Protein AF-A0A355B9W8-F1 (afdb_monomer_lite)

Radius of gyration: 14.46 Å; chains: 1; bounding box: 37×31×43 Å

pLDDT: mean 91.9, std 8.28, range [44.69, 97.69]

Sequence (142 aa):
MRQPIHEHPGFFHVGRLLSGGSPLPPAAELLASLGISDMERTARSLQSLALHPSFPREDSNFLSQFLESLGETFEPERALANLERILESRENPDALLSALHRSANRRSIVLTLAGGSQFLADTVHRHPAYLDWLLRPATLRD

Foldseek 3Di:
DPPQLLPQPLLVVLLVLLVPDQRDPSVVVSCVLLVDDPRNLVSVLSVVLSVPPLQPSVPSVLVSLLSVLLSPAPASSQLSVLLSLLLVLDPCSSVLNVLLSVDSVLSNVSSNQRRPDPVSSVVCSVPVVVSVVCSDCVNDPD

Structure (mmCIF, N/CA/C/O backbone):
data_AF-A0A355B9W8-F1
#
_entry.id   AF-A0A355B9W8-F1
#
loop_
_atom_site.group_PDB
_atom_site.id
_atom_site.type_symbol
_atom_site.label_atom_id
_atom_site.label_alt_id
_atom_site.label_comp_id
_atom_site.label_asym_id
_atom_site.label_entity_id
_atom_site.label_seq_id
_atom_site.pdbx_PDB_ins_code
_atom_site.Cartn_x
_atom_site.Cartn_y
_atom_site.Cartn_z
_atom_site.occupancy
_atom_site.B_iso_or_equiv
_atom_site.auth_seq_id
_atom_site.auth_comp_id
_atom_site.auth_asym_id
_atom_site.auth_atom_id
_atom_site.pdbx_PDB_model_num
ATOM 1 N N . MET A 1 1 ? -22.392 6.919 0.050 1.00 44.69 1 MET A N 1
ATOM 2 C CA . MET A 1 1 ? -21.005 7.350 -0.221 1.00 44.69 1 MET A CA 1
ATOM 3 C C . MET A 1 1 ? -20.196 7.075 1.034 1.00 44.69 1 MET A C 1
ATOM 5 O O . MET A 1 1 ? -20.622 7.529 2.087 1.00 44.69 1 MET A O 1
ATOM 9 N N . ARG A 1 2 ? -19.116 6.284 0.959 1.00 60.84 2 ARG A N 1
ATOM 10 C CA . ARG A 1 2 ? -18.120 6.249 2.046 1.00 60.84 2 ARG A CA 1
ATOM 11 C C . ARG A 1 2 ? -17.475 7.638 2.113 1.00 60.84 2 ARG A C 1
ATOM 13 O O . ARG A 1 2 ? -17.251 8.232 1.059 1.00 60.84 2 ARG A O 1
ATOM 20 N N . GLN A 1 3 ? -17.249 8.166 3.313 1.00 67.12 3 GLN A N 1
ATOM 21 C CA . GLN A 1 3 ? -16.437 9.375 3.462 1.00 67.12 3 GLN A CA 1
ATOM 22 C C . GLN A 1 3 ? -15.016 9.104 2.936 1.00 67.12 3 GLN A C 1
ATOM 24 O O . GLN A 1 3 ? -14.537 7.977 3.096 1.00 67.12 3 GLN A O 1
ATOM 29 N N . PRO A 1 4 ? -14.355 10.094 2.312 1.00 79.81 4 PRO A N 1
ATOM 30 C CA . PRO A 1 4 ? -12.946 9.989 1.938 1.00 79.81 4 PRO A CA 1
ATOM 31 C C . PRO A 1 4 ? -12.079 9.661 3.160 1.00 79.81 4 PRO A C 1
ATOM 33 O O . PRO A 1 4 ? -12.327 10.193 4.244 1.00 79.81 4 PRO A O 1
ATOM 36 N N . ILE A 1 5 ? -11.034 8.837 3.010 1.00 85.50 5 ILE A N 1
ATOM 37 C CA . ILE A 1 5 ? -10.206 8.429 4.163 1.00 85.50 5 ILE A CA 1
ATOM 38 C C . ILE A 1 5 ? -9.535 9.630 4.830 1.00 85.50 5 ILE A C 1
ATOM 40 O O . ILE A 1 5 ? -9.434 9.662 6.054 1.00 85.50 5 ILE A O 1
ATOM 44 N N . HIS A 1 6 ? -9.115 10.635 4.061 1.00 83.19 6 HIS A N 1
ATOM 45 C CA . HIS A 1 6 ? -8.474 11.832 4.608 1.00 83.19 6 HIS A CA 1
ATOM 46 C C . HIS A 1 6 ? -9.382 12.671 5.525 1.00 83.19 6 HIS A C 1
ATOM 48 O O . HIS A 1 6 ? -8.870 13.481 6.294 1.00 83.19 6 HIS A O 1
ATOM 54 N N . GLU A 1 7 ? -10.705 12.479 5.475 1.00 85.81 7 GLU A N 1
ATOM 55 C CA . GLU A 1 7 ? -11.658 13.111 6.397 1.00 85.81 7 GLU A CA 1
ATOM 56 C C . GLU A 1 7 ? -11.869 12.289 7.682 1.00 85.81 7 GLU A C 1
ATOM 58 O O . GLU A 1 7 ? -12.413 12.797 8.664 1.00 85.81 7 GLU A O 1
ATOM 63 N N . HIS A 1 8 ? -11.434 11.024 7.707 1.00 90.31 8 HIS A N 1
ATOM 64 C CA . HIS A 1 8 ? -11.568 10.157 8.872 1.00 90.31 8 HIS A CA 1
ATOM 65 C C . HIS A 1 8 ? -10.610 10.613 9.993 1.00 90.31 8 HIS A C 1
ATOM 67 O O . HIS A 1 8 ? -9.405 10.719 9.750 1.00 90.31 8 HIS A O 1
ATOM 73 N N . PRO A 1 9 ? -11.065 10.791 11.252 1.00 89.56 9 PRO A N 1
ATOM 74 C CA . PRO A 1 9 ? -10.209 11.247 12.359 1.00 89.56 9 PRO A CA 1
ATOM 75 C C . PRO A 1 9 ? -8.954 10.386 12.569 1.00 89.56 9 PRO A C 1
ATOM 77 O O . PRO A 1 9 ? -7.879 10.879 12.903 1.00 89.56 9 PRO A O 1
ATOM 80 N N . GLY A 1 10 ? -9.075 9.082 12.314 1.00 90.69 10 GLY A N 1
ATOM 81 C CA . GLY A 1 10 ? -7.961 8.134 12.322 1.00 90.69 10 GLY A CA 1
ATOM 82 C C . GLY A 1 10 ? -6.819 8.435 11.358 1.00 90.69 10 GLY A C 1
ATOM 83 O O . GLY A 1 10 ? -5.684 8.053 11.642 1.00 90.69 10 GLY A O 1
ATOM 84 N N . PHE A 1 11 ? -7.081 9.136 10.254 1.00 92.94 11 PHE A N 1
ATOM 85 C CA . PHE A 1 11 ? -6.067 9.414 9.242 1.00 92.94 11 PHE A CA 1
ATOM 86 C C . PHE A 1 11 ? -4.947 10.310 9.783 1.00 92.94 11 PHE A C 1
ATOM 88 O O . PHE A 1 11 ? -3.771 10.052 9.530 1.00 92.94 11 PHE A O 1
ATOM 95 N N . PHE A 1 12 ? -5.278 11.272 10.652 1.00 91.00 12 PHE A N 1
ATOM 96 C CA . PHE A 1 12 ? -4.295 12.129 11.331 1.00 91.00 12 PHE A CA 1
ATOM 97 C C . PHE A 1 12 ? -3.315 11.354 12.224 1.00 91.00 12 PHE A C 1
ATOM 99 O O . PHE A 1 12 ? -2.251 11.861 12.576 1.00 91.00 12 PHE A O 1
ATOM 106 N N . HIS A 1 13 ? -3.647 10.112 12.580 1.00 91.81 13 HIS A N 1
ATOM 107 C CA . HIS A 1 13 ? -2.813 9.245 13.405 1.00 91.81 13 HIS A CA 1
ATOM 108 C C . HIS A 1 13 ? -2.011 8.217 12.592 1.00 91.81 13 HIS A C 1
ATOM 110 O O . HIS A 1 13 ? -1.177 7.518 13.171 1.00 91.81 13 HIS A O 1
ATOM 116 N N . VAL A 1 14 ? -2.192 8.143 11.267 1.00 90.69 14 VAL A N 1
ATOM 117 C CA . VAL A 1 14 ? -1.479 7.187 10.399 1.00 90.69 14 VAL A CA 1
ATOM 118 C C . VAL A 1 14 ? 0.032 7.401 10.450 1.00 90.69 14 VAL A C 1
ATOM 120 O O . VAL A 1 14 ? 0.768 6.422 10.522 1.00 90.69 14 VAL A O 1
ATOM 123 N N . GLY A 1 15 ? 0.512 8.647 10.527 1.00 90.31 15 GLY A N 1
ATOM 124 C CA . GLY A 1 15 ? 1.951 8.936 10.629 1.00 90.31 15 GLY A CA 1
ATOM 125 C C . GLY A 1 15 ? 2.642 8.237 11.811 1.00 90.31 15 GLY A C 1
ATOM 126 O O . GLY A 1 15 ? 3.809 7.853 11.719 1.00 90.31 15 GLY A O 1
ATOM 127 N N . ARG A 1 16 ? 1.908 7.970 12.901 1.00 90.75 16 ARG A N 1
ATOM 128 C CA . ARG A 1 16 ? 2.417 7.189 14.037 1.00 90.75 16 ARG A CA 1
ATOM 129 C C . ARG A 1 16 ? 2.632 5.720 13.671 1.00 90.75 16 ARG A C 1
ATOM 131 O O . ARG A 1 16 ? 3.631 5.153 14.103 1.00 90.75 16 ARG A O 1
ATOM 138 N N . LEU A 1 17 ? 1.736 5.130 12.877 1.00 92.81 17 LEU A N 1
ATOM 139 C CA . LEU A 1 17 ? 1.880 3.757 12.374 1.00 92.81 17 LEU A CA 1
ATOM 140 C C . LEU A 1 17 ? 3.130 3.648 11.502 1.00 92.81 17 LEU A C 1
ATOM 142 O O . LEU A 1 17 ? 3.959 2.773 11.720 1.00 92.81 17 LEU A O 1
ATOM 146 N N . LEU A 1 18 ? 3.313 4.610 10.591 1.00 93.12 18 LEU A N 1
ATOM 147 C CA . LEU A 1 18 ? 4.485 4.683 9.708 1.00 93.12 18 LEU A CA 1
ATOM 148 C C . LEU A 1 18 ? 5.802 4.829 10.490 1.00 93.12 18 LEU A C 1
ATOM 150 O O . LEU A 1 18 ? 6.854 4.416 10.015 1.00 93.12 18 LEU A O 1
ATOM 154 N N . SER A 1 19 ? 5.735 5.376 11.706 1.00 91.38 19 SER A N 1
ATOM 155 C CA . SER A 1 19 ? 6.879 5.556 12.609 1.00 91.38 19 SER A CA 1
ATOM 156 C C . SER A 1 19 ? 7.055 4.410 13.623 1.00 91.38 19 SER A C 1
ATOM 158 O O . SER A 1 19 ? 7.922 4.499 14.490 1.00 91.38 19 SER A O 1
ATOM 160 N N . GLY A 1 20 ? 6.244 3.346 13.549 1.00 87.19 20 GLY A N 1
ATOM 161 C CA . GLY A 1 20 ? 6.351 2.159 14.409 1.00 87.19 20 GLY A CA 1
ATOM 162 C C . GLY A 1 20 ? 5.565 2.176 15.712 1.00 87.19 20 GLY A C 1
ATOM 163 O O . GLY A 1 20 ? 5.807 1.345 16.585 1.00 87.19 20 GLY A O 1
ATOM 164 N N . GLY A 1 21 ? 4.638 3.114 15.884 1.00 88.19 21 GLY A N 1
ATOM 165 C CA . GLY A 1 21 ? 3.738 3.101 17.031 1.00 88.19 21 GLY A CA 1
ATOM 166 C C . GLY A 1 21 ? 2.540 2.173 16.824 1.00 88.19 21 GLY A C 1
ATOM 167 O O . GLY A 1 21 ? 2.051 2.010 15.708 1.00 88.19 21 GLY A O 1
ATOM 168 N N . SER A 1 22 ? 2.007 1.626 17.919 1.00 89.25 22 SER A N 1
ATOM 169 C CA . SER A 1 22 ? 0.710 0.938 17.906 1.00 89.25 22 SER A CA 1
ATOM 170 C C . SER A 1 22 ? -0.429 1.890 17.504 1.00 89.25 22 SER A C 1
ATOM 172 O O . SER A 1 22 ? -0.363 3.088 17.831 1.00 89.25 22 SER A O 1
ATOM 174 N N . PRO A 1 23 ? -1.481 1.376 16.839 1.00 89.88 23 PRO A N 1
ATOM 175 C CA . PRO A 1 23 ? -2.645 2.169 16.468 1.00 89.88 23 PRO A CA 1
ATOM 176 C C . PRO A 1 23 ? -3.360 2.721 17.700 1.00 89.88 23 PRO A C 1
ATOM 178 O O . PRO A 1 23 ? -3.703 1.999 18.631 1.00 89.88 23 PRO A O 1
ATOM 181 N N . LEU A 1 24 ? -3.584 4.035 17.693 1.00 92.56 24 LEU A N 1
ATOM 182 C CA . LEU A 1 24 ? -4.502 4.690 18.625 1.00 92.56 24 LEU A CA 1
ATOM 183 C C . LEU A 1 24 ? -5.952 4.378 18.221 1.00 92.56 24 LEU A C 1
ATOM 185 O O . LEU A 1 24 ? -6.176 4.094 17.043 1.00 92.56 24 LEU A O 1
ATOM 189 N N . PRO A 1 25 ? -6.943 4.500 19.127 1.00 94.50 25 PRO A N 1
ATOM 190 C CA . PRO A 1 25 ? -8.328 4.128 18.829 1.00 94.50 25 PRO A CA 1
ATOM 191 C C . PRO A 1 25 ? -8.887 4.713 17.518 1.00 94.50 25 PRO A C 1
ATOM 193 O O . PRO A 1 25 ? -9.413 3.940 16.724 1.00 94.50 25 PRO A O 1
ATOM 196 N N . PRO A 1 26 ? -8.670 6.001 17.171 1.00 94.00 26 PRO A N 1
ATOM 197 C CA . PRO A 1 26 ? -9.163 6.521 15.894 1.00 94.00 26 PRO A CA 1
ATOM 198 C C . PRO A 1 26 ? -8.482 5.883 14.670 1.00 94.00 26 PRO A C 1
ATOM 200 O O . PRO A 1 26 ? -9.124 5.662 13.646 1.00 94.00 26 PRO A O 1
ATOM 203 N N . ALA A 1 27 ? -7.178 5.581 14.747 1.00 93.12 27 ALA A N 1
ATOM 204 C CA . ALA A 1 27 ? -6.468 4.873 13.677 1.00 93.12 27 ALA A CA 1
ATOM 205 C C . ALA A 1 27 ? -6.933 3.416 13.571 1.00 93.12 27 ALA A C 1
ATOM 207 O O . ALA A 1 27 ? -7.094 2.913 12.467 1.00 93.12 27 ALA A O 1
ATOM 208 N N . ALA A 1 28 ? -7.178 2.755 14.703 1.00 93.75 28 ALA A N 1
ATOM 209 C CA . ALA A 1 28 ? -7.752 1.416 14.749 1.00 93.75 28 ALA A CA 1
ATOM 210 C C . ALA A 1 28 ? -9.136 1.372 14.077 1.00 93.75 28 ALA A C 1
ATOM 212 O O . ALA A 1 28 ? -9.382 0.499 13.251 1.00 93.75 28 ALA A O 1
ATOM 213 N N . GLU A 1 29 ? -10.002 2.351 14.351 1.00 94.81 29 GLU A N 1
ATOM 214 C CA . GLU A 1 29 ? -11.304 2.504 13.686 1.00 94.81 29 GLU A CA 1
ATOM 215 C C . GLU A 1 29 ? -11.159 2.723 12.175 1.00 94.81 29 GLU A C 1
ATOM 217 O O . GLU A 1 29 ? -11.882 2.104 11.392 1.00 94.81 29 GLU A O 1
ATOM 222 N N . LEU A 1 30 ? -10.180 3.537 11.754 1.00 94.88 30 LEU A N 1
ATOM 223 C CA . LEU A 1 30 ? -9.867 3.702 10.335 1.00 94.88 30 LEU A CA 1
ATOM 224 C C . LEU A 1 30 ? -9.491 2.356 9.709 1.00 94.88 30 LEU A C 1
ATOM 226 O O . LEU A 1 30 ? -10.106 1.971 8.722 1.00 94.88 30 LEU A O 1
ATOM 230 N N . LEU A 1 31 ? -8.525 1.629 10.280 1.00 94.88 31 LEU A N 1
ATOM 231 C CA . LEU A 1 31 ? -8.093 0.328 9.757 1.00 94.88 31 LEU A CA 1
ATOM 232 C C . LEU A 1 31 ? -9.262 -0.672 9.720 1.00 94.88 31 LEU A C 1
ATOM 234 O O . LEU A 1 31 ? -9.468 -1.333 8.703 1.00 94.88 31 LEU A O 1
ATOM 238 N N . ALA A 1 32 ? -10.090 -0.719 10.766 1.00 95.00 32 ALA A N 1
ATOM 239 C CA . ALA A 1 32 ? -11.288 -1.556 10.802 1.00 95.00 32 ALA A CA 1
ATOM 240 C C . ALA A 1 32 ? -12.272 -1.208 9.670 1.00 95.00 32 ALA A C 1
ATOM 242 O O . ALA A 1 32 ? -12.836 -2.104 9.041 1.00 95.00 32 ALA A O 1
ATOM 243 N N . SER A 1 33 ? -12.442 0.079 9.345 1.00 94.38 33 SER A N 1
ATOM 244 C CA . SER A 1 33 ? -13.303 0.517 8.235 1.00 94.38 33 SER A CA 1
ATOM 245 C C . SER A 1 33 ? -12.819 0.033 6.857 1.00 94.38 33 SER A C 1
ATOM 247 O O . SER A 1 33 ? -13.627 -0.080 5.927 1.00 94.38 33 SER A O 1
ATOM 249 N N . LEU A 1 34 ? -11.526 -0.301 6.747 1.00 93.69 34 LEU A N 1
ATOM 250 C CA . LEU A 1 34 ? -10.883 -0.887 5.567 1.00 93.69 34 LEU A CA 1
ATOM 251 C C . LEU A 1 34 ? -10.973 -2.415 5.529 1.00 93.69 34 LEU A C 1
ATOM 253 O O . LEU A 1 34 ? -10.464 -3.013 4.590 1.00 93.69 34 LEU A O 1
ATOM 257 N N . GLY A 1 35 ? -11.618 -3.048 6.514 1.00 93.81 35 GLY A N 1
ATOM 258 C CA . GLY A 1 35 ? -11.731 -4.506 6.604 1.00 93.81 35 GLY A CA 1
ATOM 259 C C . GLY A 1 35 ? -10.517 -5.188 7.237 1.00 93.81 35 GLY A C 1
ATOM 260 O O . GLY A 1 35 ? -10.343 -6.391 7.070 1.00 93.81 35 GLY A O 1
ATOM 261 N N . ILE A 1 36 ? -9.673 -4.437 7.947 1.00 95.75 36 ILE A N 1
ATOM 262 C CA . ILE A 1 36 ? -8.475 -4.967 8.604 1.00 95.75 36 ILE A CA 1
ATOM 263 C C . ILE A 1 36 ? -8.845 -5.543 9.966 1.00 95.75 36 ILE A C 1
ATOM 265 O O . ILE A 1 36 ? -9.473 -4.866 10.782 1.00 95.75 36 ILE A O 1
ATOM 269 N N . SER A 1 37 ? -8.417 -6.780 10.207 1.00 94.00 37 SER A N 1
ATOM 270 C CA . SER A 1 37 ? -8.663 -7.504 11.453 1.00 94.00 37 SER A CA 1
ATOM 271 C C . SER A 1 37 ? -7.442 -7.490 12.380 1.00 94.00 37 SER A C 1
ATOM 273 O O . SER A 1 37 ? -7.602 -7.230 13.571 1.00 94.00 37 SER A O 1
ATOM 275 N N . ASP A 1 38 ? -6.226 -7.717 11.861 1.00 95.00 38 ASP A N 1
ATOM 276 C CA . ASP A 1 38 ? -4.978 -7.655 12.644 1.00 95.00 38 ASP A CA 1
ATOM 277 C C . ASP A 1 38 ? -4.306 -6.278 12.485 1.00 95.00 38 ASP A C 1
ATOM 279 O O . ASP A 1 38 ? -3.520 -6.000 11.566 1.00 95.00 38 ASP A O 1
ATOM 283 N N . MET A 1 39 ? -4.659 -5.372 13.397 1.00 93.56 39 MET A N 1
ATOM 284 C CA . MET A 1 39 ? -4.218 -3.978 13.364 1.00 93.56 39 MET A CA 1
ATOM 285 C C . MET A 1 39 ? -2.725 -3.845 13.673 1.00 93.56 39 MET A C 1
ATOM 287 O O . MET A 1 39 ? -2.034 -3.035 13.057 1.00 93.56 39 MET A O 1
ATOM 291 N N . GLU A 1 40 ? -2.204 -4.646 14.600 1.00 92.31 40 GLU A N 1
ATOM 292 C CA . GLU A 1 40 ? -0.801 -4.651 15.002 1.00 92.31 40 GLU A CA 1
ATOM 293 C C . GLU A 1 40 ? 0.104 -5.164 13.885 1.00 92.31 40 GLU A C 1
ATOM 295 O O . GLU A 1 40 ? 1.183 -4.613 13.641 1.00 92.31 40 GLU A O 1
ATOM 300 N N . ARG A 1 41 ? -0.302 -6.228 13.187 1.00 93.12 41 ARG A N 1
ATOM 301 C CA . ARG A 1 41 ? 0.418 -6.708 12.007 1.00 93.12 41 ARG A CA 1
ATOM 302 C C . ARG A 1 41 ? 0.376 -5.681 10.886 1.00 93.12 41 ARG A C 1
ATOM 304 O O . ARG A 1 41 ? 1.424 -5.374 10.326 1.00 93.12 41 AR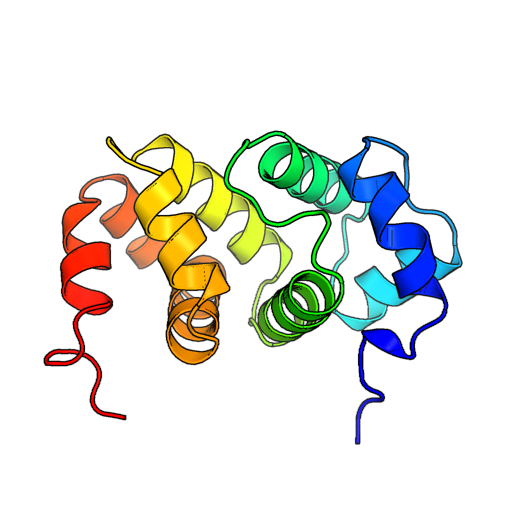G A O 1
ATOM 311 N N . THR A 1 42 ? -0.791 -5.109 10.611 1.00 94.75 42 THR A N 1
ATOM 312 C CA . THR A 1 42 ? -0.936 -4.066 9.590 1.00 94.75 42 THR A CA 1
ATOM 313 C C . THR A 1 42 ? -0.064 -2.853 9.895 1.00 94.75 42 THR A C 1
ATOM 315 O O . THR A 1 42 ? 0.625 -2.359 9.007 1.00 94.75 42 THR A O 1
ATOM 318 N N . ALA A 1 43 ? -0.040 -2.387 11.146 1.00 94.31 43 ALA A N 1
ATOM 319 C CA . ALA A 1 43 ? 0.799 -1.267 11.560 1.00 94.31 43 ALA A CA 1
ATOM 320 C C . ALA A 1 43 ? 2.288 -1.558 11.320 1.00 94.31 43 ALA A C 1
ATOM 322 O O . ALA A 1 43 ? 2.992 -0.710 10.776 1.00 94.31 43 ALA A O 1
ATOM 323 N N . ARG A 1 44 ? 2.753 -2.772 11.649 1.00 94.12 44 ARG A N 1
ATOM 324 C CA . ARG A 1 44 ? 4.132 -3.204 11.369 1.00 94.12 44 ARG A CA 1
ATOM 325 C C . ARG A 1 44 ? 4.438 -3.241 9.876 1.00 94.12 44 ARG A C 1
ATOM 327 O O . ARG A 1 44 ? 5.517 -2.809 9.483 1.00 94.12 44 ARG A O 1
ATOM 334 N N . SER A 1 45 ? 3.508 -3.708 9.048 1.00 94.19 45 SER A N 1
ATOM 335 C CA . SER A 1 45 ? 3.729 -3.727 7.603 1.00 94.19 45 SER A CA 1
ATOM 336 C C . SER A 1 45 ? 3.726 -2.320 6.987 1.00 94.19 45 SER A C 1
ATOM 338 O O . SER A 1 45 ? 4.590 -1.965 6.188 1.00 94.19 45 SER A O 1
ATOM 340 N N . LEU A 1 46 ? 2.820 -1.442 7.426 1.00 95.25 46 LEU A N 1
ATOM 341 C CA . LEU A 1 46 ? 2.834 -0.032 7.022 1.00 95.25 46 LEU A CA 1
ATOM 342 C C . LEU A 1 46 ? 4.132 0.670 7.449 1.00 95.25 46 LEU A C 1
ATOM 344 O O . LEU A 1 46 ? 4.686 1.451 6.676 1.00 95.25 46 LEU A O 1
ATOM 348 N N . GLN A 1 47 ? 4.642 0.368 8.645 1.00 95.50 47 GLN A N 1
ATOM 349 C CA . GLN A 1 47 ? 5.954 0.831 9.091 1.00 95.50 47 GLN A CA 1
ATOM 350 C C . GLN A 1 47 ? 7.075 0.307 8.185 1.00 95.50 47 GLN A C 1
ATOM 352 O O . GLN A 1 47 ? 7.919 1.089 7.758 1.00 95.50 47 GLN A O 1
ATOM 357 N N . SER A 1 48 ? 7.090 -0.993 7.881 1.00 94.25 48 SER A N 1
ATOM 358 C CA . SER A 1 48 ? 8.098 -1.618 7.016 1.00 94.25 48 SER A CA 1
ATOM 359 C C . SER A 1 48 ? 8.173 -0.926 5.653 1.00 94.25 48 SER A C 1
ATOM 361 O O . SER A 1 48 ? 9.244 -0.480 5.238 1.00 94.25 48 SER A O 1
ATOM 363 N N . LEU A 1 49 ? 7.020 -0.713 5.005 1.00 95.12 49 LEU A N 1
ATOM 364 C CA . LEU A 1 49 ? 6.943 0.057 3.763 1.00 95.12 49 LEU A CA 1
ATOM 365 C C . LEU A 1 49 ? 7.451 1.491 3.939 1.00 95.12 49 LEU A C 1
ATOM 367 O O . LEU A 1 49 ? 8.219 1.972 3.110 1.00 95.12 49 LEU A O 1
ATOM 371 N N . ALA A 1 50 ? 7.067 2.170 5.022 1.00 94.94 50 ALA A N 1
ATOM 372 C CA . ALA A 1 50 ? 7.479 3.545 5.289 1.00 94.94 50 ALA A CA 1
ATOM 373 C C . ALA A 1 50 ? 8.981 3.706 5.559 1.00 94.94 50 ALA A C 1
ATOM 375 O O . ALA A 1 50 ? 9.519 4.787 5.311 1.00 94.94 50 ALA A O 1
ATOM 376 N N . LEU A 1 51 ? 9.670 2.664 6.034 1.00 94.19 51 LEU A N 1
ATOM 377 C CA . LEU A 1 51 ? 11.128 2.670 6.189 1.00 94.19 51 LEU A CA 1
ATOM 378 C C . LEU A 1 51 ? 11.854 2.701 4.839 1.00 94.19 51 LEU A C 1
ATOM 380 O O . LEU A 1 51 ? 12.997 3.158 4.773 1.00 94.19 51 LEU A O 1
ATOM 384 N N . HIS A 1 52 ? 11.201 2.273 3.757 1.00 94.12 52 HIS A N 1
ATOM 385 C CA . HIS A 1 52 ? 11.782 2.347 2.428 1.00 94.12 52 HIS A CA 1
ATOM 386 C C . HIS A 1 52 ? 11.930 3.820 1.979 1.00 94.12 52 HIS A C 1
ATOM 388 O O . HIS A 1 52 ? 10.936 4.550 1.961 1.00 94.12 52 HIS A O 1
ATOM 394 N N . PRO A 1 53 ? 13.127 4.290 1.560 1.00 90.94 53 PRO A N 1
ATOM 395 C CA . PRO A 1 53 ? 13.366 5.706 1.245 1.00 90.94 53 PRO A CA 1
ATOM 396 C C . PRO A 1 53 ? 12.429 6.286 0.178 1.00 90.94 53 PRO A C 1
ATOM 398 O O . PRO A 1 53 ? 11.998 7.429 0.289 1.00 90.94 53 PRO A O 1
ATOM 401 N N . SER A 1 54 ? 12.097 5.475 -0.828 1.00 94.31 54 SER A N 1
ATOM 402 C CA . SER A 1 54 ? 11.229 5.855 -1.952 1.00 94.31 54 SER A CA 1
ATOM 403 C C . SER A 1 54 ? 9.731 5.648 -1.691 1.00 94.31 54 SER A C 1
ATOM 405 O O . SER A 1 54 ? 8.920 5.890 -2.584 1.00 94.31 54 SER A O 1
ATOM 407 N N . PHE A 1 55 ? 9.334 5.201 -0.492 1.00 95.94 55 PHE A N 1
ATOM 408 C CA . PHE A 1 55 ? 7.924 5.180 -0.111 1.00 95.94 55 PHE A CA 1
ATOM 409 C C . PHE A 1 55 ? 7.496 6.598 0.309 1.00 95.94 55 PHE A C 1
ATOM 411 O O . PHE A 1 55 ? 8.095 7.168 1.225 1.00 95.94 55 PHE A O 1
ATOM 418 N N . PRO A 1 56 ? 6.471 7.199 -0.322 1.00 94.75 56 PRO A N 1
ATOM 419 C CA . PRO A 1 56 ? 6.133 8.613 -0.139 1.00 94.75 56 PRO A CA 1
ATOM 420 C C . PRO A 1 56 ? 5.296 8.839 1.136 1.00 94.75 56 PRO A C 1
ATOM 422 O O . PRO A 1 56 ? 4.163 9.311 1.095 1.00 9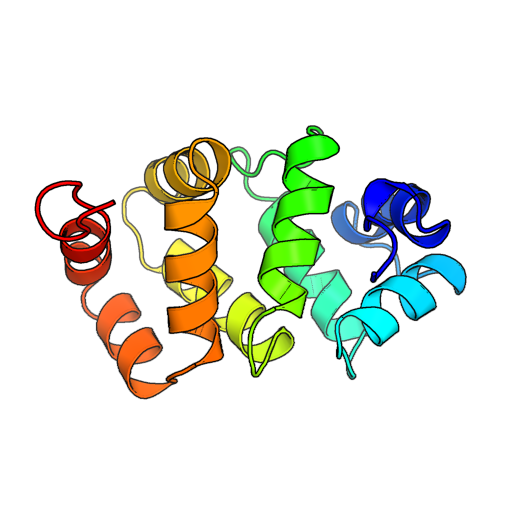4.75 56 PRO A O 1
ATOM 425 N N . ARG A 1 57 ? 5.870 8.502 2.297 1.00 93.81 57 ARG A N 1
ATOM 426 C CA . ARG A 1 57 ? 5.234 8.594 3.626 1.00 93.81 57 ARG A CA 1
ATOM 427 C C . ARG A 1 57 ? 4.865 10.014 4.072 1.00 93.81 57 ARG A C 1
ATOM 429 O O . ARG A 1 57 ? 4.034 10.159 4.955 1.00 93.81 57 ARG A O 1
ATOM 436 N N . GLU A 1 58 ? 5.465 11.045 3.483 1.00 93.56 58 GLU A N 1
ATOM 437 C CA . GLU A 1 58 ? 5.146 12.447 3.800 1.00 93.56 58 GLU A CA 1
ATOM 438 C C . GLU A 1 58 ? 4.033 13.013 2.895 1.00 93.56 58 GLU A C 1
ATOM 440 O O . GLU A 1 58 ? 3.526 14.108 3.133 1.00 93.56 58 GLU A O 1
ATOM 445 N N . ASP A 1 59 ? 3.639 12.280 1.848 1.00 95.19 59 ASP A N 1
ATOM 446 C CA . ASP A 1 59 ? 2.564 12.675 0.937 1.00 95.19 59 ASP A CA 1
ATOM 447 C C . ASP A 1 59 ? 1.221 12.154 1.467 1.00 95.19 59 ASP A C 1
ATOM 449 O O . ASP A 1 59 ? 0.828 11.004 1.248 1.00 95.19 59 ASP A O 1
ATOM 453 N N . SER A 1 60 ? 0.498 13.018 2.181 1.00 93.06 60 SER A N 1
ATOM 454 C CA . SER A 1 60 ? -0.806 12.685 2.762 1.00 93.06 60 SER A CA 1
ATOM 455 C C . SER A 1 60 ? -1.851 12.306 1.710 1.00 93.06 60 SER A C 1
ATOM 457 O O . SER A 1 60 ? -2.678 11.427 1.956 1.00 93.06 60 SER A O 1
ATOM 459 N N . ASN A 1 61 ? -1.807 12.905 0.519 1.00 93.50 61 ASN A N 1
ATOM 460 C CA . ASN A 1 61 ? -2.735 12.558 -0.550 1.00 93.50 61 ASN A CA 1
ATOM 461 C C . ASN A 1 61 ? -2.449 11.144 -1.069 1.00 93.50 61 ASN A C 1
ATOM 463 O O . ASN A 1 61 ? -3.374 10.341 -1.196 1.00 93.50 61 ASN A O 1
ATOM 467 N N . PHE A 1 62 ? -1.178 10.799 -1.292 1.00 95.06 62 PHE A N 1
ATOM 468 C CA . PHE A 1 62 ? -0.816 9.423 -1.625 1.00 95.06 62 PHE A CA 1
ATOM 469 C C . PHE A 1 62 ? -1.246 8.441 -0.537 1.00 95.06 62 PHE A C 1
ATOM 471 O O . PHE A 1 62 ? -1.839 7.417 -0.865 1.00 95.06 62 PHE A O 1
ATOM 478 N N . LEU A 1 63 ? -0.971 8.730 0.739 1.00 95.88 63 LEU A N 1
ATOM 479 C CA . LEU A 1 63 ? -1.312 7.826 1.838 1.00 95.88 63 LEU A CA 1
ATOM 480 C C . LEU A 1 63 ? -2.818 7.572 1.928 1.00 95.88 63 LEU A C 1
ATOM 482 O O . LEU A 1 63 ? -3.223 6.420 2.074 1.00 95.88 63 LEU A O 1
ATOM 486 N N . SER A 1 64 ? -3.641 8.619 1.798 1.00 94.75 64 SER A N 1
ATOM 487 C CA . SER A 1 64 ? -5.102 8.473 1.761 1.00 94.75 64 SER A CA 1
ATOM 488 C C . SER A 1 64 ? -5.513 7.548 0.622 1.00 94.75 64 SER A C 1
ATOM 490 O O . SER A 1 64 ? -6.188 6.549 0.848 1.00 94.75 64 SER A O 1
ATOM 492 N N . GLN A 1 65 ? -5.038 7.826 -0.593 1.00 94.81 65 GLN A N 1
ATOM 493 C CA . GLN A 1 65 ? -5.387 7.042 -1.775 1.00 94.81 65 GLN A CA 1
ATOM 494 C C . GLN A 1 65 ? -4.842 5.607 -1.731 1.00 94.81 65 GLN A C 1
ATOM 496 O O . GLN A 1 65 ? -5.436 4.696 -2.302 1.00 94.81 65 GLN A O 1
ATOM 501 N N . PHE A 1 66 ? -3.690 5.387 -1.098 1.00 96.75 66 PHE A N 1
ATOM 502 C CA . PHE A 1 66 ? -3.112 4.061 -0.907 1.00 96.75 66 PHE A CA 1
ATOM 503 C C . PHE A 1 66 ? -3.969 3.231 0.050 1.00 96.75 66 PHE A C 1
ATOM 505 O O . PHE A 1 66 ? -4.301 2.095 -0.278 1.00 96.75 66 PHE A O 1
ATOM 512 N N . LEU A 1 67 ? -4.370 3.804 1.190 1.00 95.81 67 LEU A N 1
ATOM 513 C CA . LEU A 1 67 ? -5.260 3.147 2.149 1.00 95.81 67 LEU A CA 1
ATOM 514 C C . LEU A 1 67 ? -6.654 2.891 1.557 1.00 95.81 67 LEU A C 1
ATOM 516 O O . LEU A 1 67 ? -7.224 1.831 1.802 1.00 95.81 67 LEU A O 1
ATOM 520 N N . GLU A 1 68 ? -7.172 3.811 0.738 1.00 94.38 68 GLU A N 1
ATOM 521 C CA . GLU A 1 68 ? -8.431 3.627 0.000 1.00 94.38 68 GLU A CA 1
ATOM 522 C C . GLU A 1 68 ? -8.322 2.432 -0.947 1.00 94.38 68 GLU A C 1
ATOM 524 O O . GLU A 1 68 ? -9.090 1.482 -0.821 1.00 94.38 68 GLU A O 1
ATOM 529 N N . SER A 1 69 ? -7.306 2.419 -1.819 1.00 95.44 69 SER A N 1
ATOM 530 C CA . SER A 1 69 ? -7.073 1.299 -2.738 1.00 95.44 69 SER A CA 1
ATOM 531 C C . SER A 1 69 ? -6.826 -0.025 -2.005 1.00 95.44 69 SER A C 1
ATOM 533 O O . SER A 1 69 ? -7.185 -1.079 -2.519 1.00 95.44 69 SER A O 1
ATOM 535 N N . LEU A 1 70 ? -6.227 0.006 -0.810 1.00 95.81 70 LEU A N 1
ATOM 536 C CA . LEU A 1 70 ? -6.017 -1.180 0.019 1.00 95.81 70 LEU A CA 1
ATOM 537 C C . LEU A 1 70 ? -7.348 -1.730 0.556 1.00 95.81 70 LEU A C 1
ATOM 539 O O . LEU A 1 70 ? -7.593 -2.932 0.450 1.00 95.81 70 LEU A O 1
ATOM 543 N N . GLY A 1 71 ? -8.221 -0.857 1.070 1.00 94.44 71 GLY A N 1
ATOM 544 C CA . GLY A 1 71 ? -9.555 -1.215 1.569 1.00 94.44 71 GLY A CA 1
ATOM 545 C C . GLY A 1 71 ? -10.569 -1.596 0.481 1.00 94.44 71 GLY A C 1
ATOM 546 O O . GLY A 1 71 ? -11.638 -2.117 0.793 1.00 94.44 71 GLY A O 1
ATOM 547 N N . GLU A 1 72 ? -10.253 -1.344 -0.791 1.00 93.62 72 GLU A N 1
ATOM 548 C CA . GLU A 1 72 ? -11.006 -1.835 -1.954 1.00 93.62 72 GLU A CA 1
ATOM 549 C C . GLU A 1 72 ? -10.614 -3.263 -2.361 1.00 93.62 72 GLU A C 1
ATOM 551 O O . GLU A 1 72 ? -11.330 -3.912 -3.129 1.00 93.62 72 GLU A O 1
ATOM 556 N N . THR A 1 73 ? -9.484 -3.778 -1.867 1.00 94.25 73 THR A N 1
ATOM 557 C CA . THR A 1 73 ? -9.085 -5.160 -2.144 1.00 94.25 73 THR A CA 1
ATOM 558 C C . THR A 1 73 ? -9.925 -6.154 -1.345 1.00 94.25 73 THR A C 1
ATOM 560 O O . THR A 1 73 ? -10.433 -5.850 -0.270 1.00 94.25 73 THR A O 1
ATOM 563 N N . PHE A 1 74 ? -10.046 -7.379 -1.863 1.00 87.81 74 PHE A N 1
ATOM 564 C CA . PHE A 1 74 ? -10.775 -8.451 -1.179 1.00 87.81 74 PHE A CA 1
ATOM 565 C C . PHE A 1 74 ? -10.128 -8.844 0.161 1.00 87.81 74 PHE A C 1
ATOM 567 O O . PHE A 1 74 ? -10.835 -9.145 1.114 1.00 87.81 74 PHE A O 1
ATOM 574 N N . GLU A 1 75 ? -8.792 -8.832 0.228 1.00 94.81 75 GLU A N 1
ATOM 575 C CA . GLU A 1 75 ? -7.998 -9.231 1.401 1.00 94.81 75 GLU A CA 1
ATOM 576 C C . GLU A 1 75 ? -6.875 -8.198 1.634 1.00 94.81 75 GLU A C 1
ATOM 578 O O . GLU A 1 75 ? -5.743 -8.408 1.176 1.00 94.81 75 GLU A O 1
ATOM 583 N N . PRO A 1 76 ? -7.174 -7.073 2.314 1.00 96.25 76 PRO A N 1
ATOM 584 C CA . PRO A 1 76 ? -6.253 -5.948 2.523 1.00 96.25 76 PRO A CA 1
ATOM 585 C C . PRO A 1 76 ? -4.935 -6.353 3.186 1.00 96.25 76 PRO A C 1
ATOM 587 O O . PRO A 1 76 ? -3.850 -5.978 2.741 1.00 96.25 76 PRO A O 1
ATOM 590 N N . GLU A 1 77 ? -5.009 -7.186 4.221 1.00 96.00 77 GLU A N 1
ATOM 591 C CA . GLU A 1 77 ? -3.831 -7.645 4.964 1.00 96.00 77 GLU A CA 1
ATOM 592 C C . GLU A 1 77 ? -2.931 -8.537 4.096 1.00 96.00 77 GLU A C 1
ATOM 594 O O . GLU A 1 77 ? -1.702 -8.431 4.137 1.00 96.00 77 GLU A O 1
ATOM 599 N N . ARG A 1 78 ? -3.535 -9.374 3.238 1.00 96.19 78 ARG A N 1
ATOM 600 C CA . ARG A 1 78 ? -2.800 -10.188 2.260 1.00 96.19 78 ARG A CA 1
ATOM 601 C C . ARG A 1 78 ? -2.183 -9.324 1.166 1.00 96.19 78 ARG A C 1
ATOM 603 O O . ARG A 1 78 ? -1.047 -9.584 0.776 1.00 96.19 78 ARG A O 1
ATOM 610 N N . ALA A 1 79 ? -2.903 -8.311 0.683 1.00 97.62 79 ALA A N 1
ATOM 611 C CA . ALA A 1 79 ? -2.387 -7.373 -0.307 1.00 97.62 79 ALA A CA 1
ATOM 612 C C . ALA A 1 79 ? -1.132 -6.660 0.207 1.00 97.62 79 ALA A C 1
ATOM 614 O O . ALA A 1 79 ? -0.131 -6.600 -0.505 1.00 97.62 79 ALA A O 1
ATOM 615 N N . LEU A 1 80 ? -1.164 -6.195 1.459 1.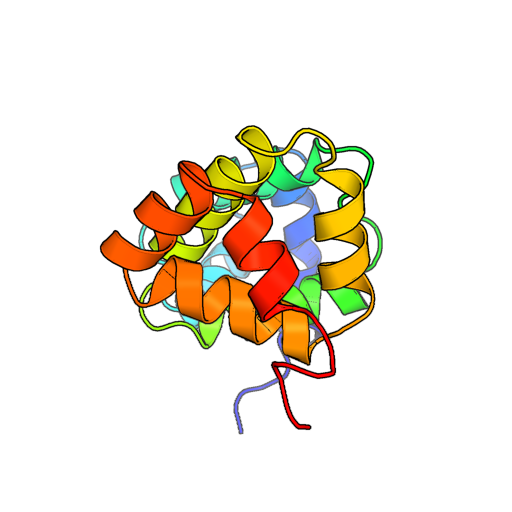00 97.00 80 LEU A N 1
ATOM 616 C CA . LEU A 1 80 ? -0.041 -5.513 2.090 1.00 97.00 80 LEU A CA 1
ATOM 617 C C . LEU A 1 80 ? 1.177 -6.437 2.245 1.00 97.00 80 LEU A C 1
ATOM 619 O O . LEU A 1 80 ? 2.261 -6.101 1.774 1.00 97.00 80 LEU A O 1
ATOM 623 N N . ALA A 1 81 ? 0.982 -7.638 2.800 1.00 95.81 81 ALA A N 1
ATOM 624 C CA . ALA A 1 81 ? 2.058 -8.617 2.969 1.00 95.81 81 ALA A CA 1
ATOM 625 C C . ALA A 1 81 ? 2.668 -9.070 1.627 1.00 95.81 81 ALA A C 1
ATOM 627 O O . ALA A 1 81 ? 3.880 -9.246 1.500 1.00 95.81 81 ALA A O 1
ATOM 628 N N . ASN A 1 82 ? 1.842 -9.255 0.592 1.00 97.50 82 ASN A N 1
ATOM 629 C CA . ASN A 1 82 ? 2.339 -9.607 -0.735 1.00 97.50 82 ASN A CA 1
ATOM 630 C C . ASN A 1 82 ? 3.052 -8.434 -1.419 1.00 97.50 82 ASN A C 1
ATOM 632 O O . ASN A 1 82 ? 4.021 -8.678 -2.133 1.00 97.50 82 ASN A O 1
ATOM 636 N N . LEU A 1 83 ? 2.630 -7.185 -1.201 1.00 97.69 83 LEU A N 1
ATOM 637 C CA . LEU A 1 83 ? 3.327 -6.011 -1.728 1.00 97.69 83 LEU A CA 1
ATOM 638 C C . LEU A 1 83 ? 4.750 -5.898 -1.165 1.00 97.69 83 LEU A C 1
ATOM 640 O O . LEU A 1 83 ? 5.678 -5.681 -1.942 1.00 97.69 83 LEU A O 1
ATOM 644 N N . GLU A 1 84 ? 4.930 -6.091 0.145 1.00 95.56 84 GLU A N 1
ATOM 645 C CA . GLU A 1 84 ? 6.254 -6.112 0.791 1.00 95.56 84 GLU A CA 1
ATOM 646 C C . GLU A 1 84 ? 7.170 -7.141 0.130 1.00 95.56 84 GLU A C 1
ATOM 648 O O . GLU A 1 84 ? 8.231 -6.810 -0.394 1.00 95.56 84 GLU A O 1
ATOM 653 N N . ARG A 1 85 ? 6.691 -8.380 0.037 1.00 95.31 85 ARG A N 1
ATOM 654 C CA . ARG A 1 85 ? 7.433 -9.483 -0.570 1.00 95.31 85 ARG A CA 1
ATOM 655 C C . ARG A 1 85 ? 7.724 -9.263 -2.062 1.00 95.31 85 ARG A C 1
ATOM 657 O O . ARG A 1 85 ? 8.754 -9.704 -2.577 1.00 95.31 85 ARG A O 1
ATOM 664 N N . ILE A 1 86 ? 6.817 -8.606 -2.790 1.00 96.06 86 ILE A N 1
ATOM 665 C CA . ILE A 1 86 ? 7.060 -8.215 -4.183 1.00 96.06 86 ILE A CA 1
ATOM 666 C C . ILE A 1 86 ? 8.199 -7.202 -4.227 1.00 96.06 86 ILE A C 1
ATOM 668 O O . ILE A 1 86 ? 9.122 -7.420 -5.002 1.00 96.06 86 ILE A O 1
ATOM 672 N N . LEU A 1 87 ? 8.170 -6.148 -3.405 1.00 95.94 87 LEU A N 1
ATOM 673 C CA . LEU A 1 87 ? 9.223 -5.127 -3.347 1.00 95.94 87 LEU A CA 1
ATOM 674 C C . LEU A 1 87 ? 10.590 -5.734 -3.010 1.00 95.94 87 LEU A C 1
ATOM 676 O O . LEU A 1 87 ? 11.554 -5.453 -3.717 1.00 95.94 87 LEU A O 1
ATOM 680 N N . GLU A 1 88 ? 10.655 -6.623 -2.019 1.00 93.19 88 GLU A N 1
ATOM 681 C CA . GLU A 1 88 ? 11.883 -7.321 -1.603 1.00 93.19 88 GLU A CA 1
ATOM 682 C C . GLU A 1 88 ? 12.517 -8.167 -2.717 1.00 93.19 88 GLU A C 1
ATOM 684 O O . GLU A 1 88 ? 13.732 -8.343 -2.749 1.00 93.19 88 GLU A O 1
ATOM 689 N N . SER A 1 89 ? 11.714 -8.686 -3.651 1.00 93.25 89 SER A N 1
ATOM 690 C CA . SER A 1 89 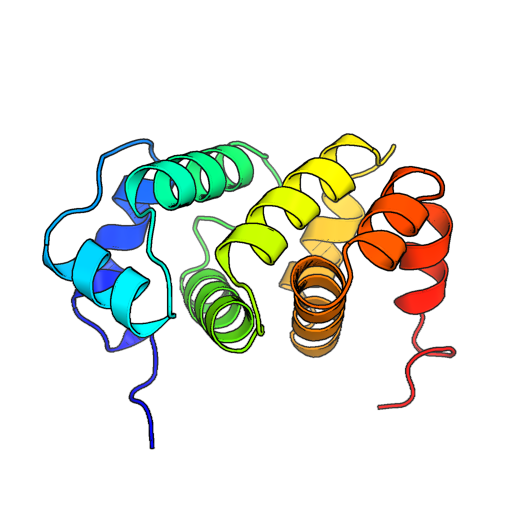? 12.216 -9.498 -4.770 1.00 93.25 89 SER A CA 1
ATOM 691 C C . SER A 1 89 ? 12.761 -8.696 -5.951 1.00 93.25 89 SER A C 1
ATOM 693 O O . SER A 1 89 ? 13.283 -9.286 -6.899 1.00 93.25 89 SER A O 1
ATOM 695 N N . ARG A 1 90 ? 12.609 -7.366 -5.954 1.00 93.62 90 ARG A N 1
ATOM 696 C CA . ARG A 1 90 ? 12.988 -6.533 -7.104 1.00 93.62 90 ARG A CA 1
ATOM 697 C C . ARG A 1 90 ? 14.438 -6.087 -7.002 1.00 93.62 90 ARG A C 1
ATOM 699 O O . ARG A 1 90 ? 14.882 -5.635 -5.957 1.00 93.62 90 ARG A O 1
ATOM 706 N N . GLU A 1 91 ? 15.125 -6.065 -8.142 1.00 93.25 91 GLU A N 1
ATOM 707 C CA . GLU A 1 91 ? 16.428 -5.394 -8.267 1.00 93.25 91 GLU A CA 1
ATOM 708 C C . GLU A 1 91 ? 16.312 -3.874 -8.061 1.00 93.25 91 GLU A C 1
ATOM 710 O O . GLU A 1 91 ? 17.237 -3.233 -7.573 1.00 93.25 91 GLU A O 1
ATOM 715 N N . ASN A 1 92 ? 15.165 -3.293 -8.436 1.00 93.31 92 ASN A N 1
ATOM 716 C CA . ASN A 1 92 ? 14.864 -1.873 -8.278 1.00 93.31 92 ASN A CA 1
ATOM 717 C C . ASN A 1 92 ? 13.443 -1.682 -7.698 1.00 93.31 92 ASN A C 1
ATOM 719 O O . ASN A 1 92 ? 12.474 -1.550 -8.463 1.00 93.31 92 ASN A O 1
ATOM 723 N N . PRO A 1 93 ? 13.285 -1.719 -6.361 1.00 95.38 93 PRO A N 1
ATOM 724 C CA . PRO A 1 93 ? 12.003 -1.468 -5.695 1.00 95.38 93 PRO A CA 1
ATOM 725 C C . PRO A 1 93 ? 11.523 -0.016 -5.862 1.00 95.38 93 PRO A C 1
ATOM 727 O O . PRO A 1 93 ? 10.320 0.216 -6.012 1.00 95.38 93 PRO A O 1
ATOM 730 N N . ASP A 1 94 ? 12.439 0.953 -5.941 1.00 96.19 94 ASP A N 1
ATOM 731 C CA . ASP A 1 94 ? 12.156 2.383 -6.125 1.00 96.19 94 ASP A CA 1
ATOM 732 C C . ASP A 1 94 ? 11.335 2.663 -7.384 1.00 96.19 94 ASP A C 1
ATOM 734 O O . ASP A 1 94 ? 10.429 3.501 -7.372 1.00 96.19 94 ASP A O 1
ATOM 738 N N . ALA A 1 95 ? 11.617 1.942 -8.472 1.00 94.44 95 ALA A N 1
ATOM 739 C CA . ALA A 1 95 ? 10.869 2.059 -9.718 1.00 94.44 95 ALA A CA 1
ATOM 740 C C . ALA A 1 95 ? 9.397 1.646 -9.548 1.00 94.44 95 ALA A C 1
ATOM 742 O O . ALA A 1 95 ? 8.506 2.319 -10.077 1.00 94.44 95 ALA A O 1
ATOM 743 N N . LEU A 1 96 ? 9.127 0.577 -8.786 1.00 95.81 96 LEU A N 1
ATOM 744 C CA . LEU A 1 96 ? 7.757 0.149 -8.499 1.00 95.81 96 LEU A CA 1
ATOM 745 C C . LEU A 1 96 ? 7.060 1.164 -7.591 1.00 95.81 96 LEU A C 1
ATOM 747 O O . LEU A 1 96 ? 5.967 1.610 -7.926 1.00 95.81 96 LEU A O 1
ATOM 751 N N . LEU A 1 97 ? 7.699 1.597 -6.503 1.00 96.81 97 LEU A N 1
ATOM 752 C CA . LEU A 1 97 ? 7.131 2.605 -5.598 1.00 96.81 97 LEU A CA 1
ATOM 753 C C . LEU A 1 97 ? 6.825 3.923 -6.319 1.00 96.81 97 LEU A C 1
ATOM 755 O O . LEU A 1 97 ? 5.738 4.475 -6.159 1.00 96.81 97 LEU A O 1
ATOM 759 N N . SER A 1 98 ? 7.719 4.370 -7.201 1.00 95.12 98 SER A N 1
ATOM 760 C CA . SER A 1 98 ? 7.490 5.542 -8.051 1.00 95.12 98 SER A CA 1
ATOM 761 C C . SER A 1 98 ? 6.300 5.344 -8.996 1.00 95.12 98 SER A C 1
ATOM 763 O O . SER A 1 98 ? 5.516 6.266 -9.218 1.00 95.12 98 SER A O 1
ATOM 765 N N . ALA A 1 99 ? 6.127 4.145 -9.563 1.00 94.06 99 ALA A N 1
ATOM 766 C CA . ALA A 1 99 ? 4.986 3.837 -10.423 1.00 94.06 99 ALA A CA 1
ATOM 767 C C . ALA A 1 99 ? 3.657 3.816 -9.649 1.00 94.06 99 ALA A C 1
ATOM 769 O O . ALA A 1 99 ? 2.654 4.311 -10.166 1.00 94.06 99 ALA A O 1
ATOM 770 N N . LEU A 1 100 ? 3.664 3.283 -8.423 1.00 95.81 100 LEU A N 1
ATOM 771 C CA . LEU A 1 100 ? 2.527 3.282 -7.500 1.00 95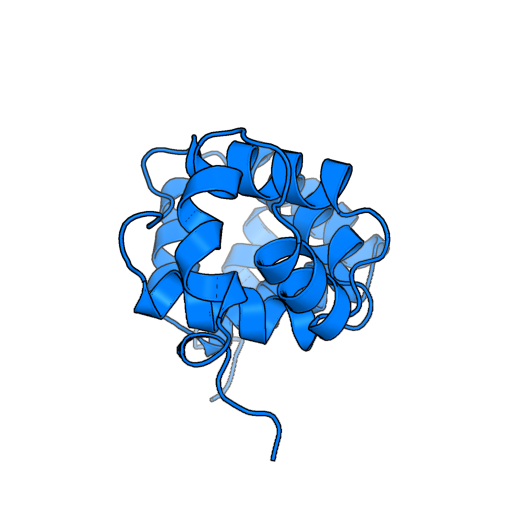.81 100 LEU A CA 1
ATOM 772 C C . LEU A 1 100 ? 2.157 4.708 -7.073 1.00 95.81 100 LEU A C 1
ATOM 774 O O . LEU A 1 100 ? 0.980 5.062 -7.069 1.00 95.81 100 LEU A O 1
ATOM 778 N N . HIS A 1 101 ? 3.152 5.544 -6.765 1.00 96.25 101 HIS A N 1
ATOM 779 C CA . HIS A 1 101 ? 2.950 6.947 -6.396 1.00 96.25 101 HIS A CA 1
ATOM 780 C C . HIS A 1 101 ? 2.320 7.759 -7.530 1.00 96.25 101 HIS A C 1
ATOM 782 O O . HIS A 1 101 ? 1.368 8.501 -7.309 1.00 96.25 101 HIS A O 1
ATOM 788 N N . ARG A 1 102 ? 2.799 7.570 -8.765 1.00 93.88 102 ARG A N 1
ATOM 789 C CA . ARG A 1 102 ? 2.394 8.386 -9.922 1.00 93.88 102 ARG A CA 1
ATOM 790 C C . ARG A 1 102 ? 1.083 7.968 -10.587 1.00 93.88 102 ARG A C 1
ATOM 792 O O . ARG A 1 102 ? 0.576 8.727 -11.408 1.00 93.88 102 ARG A O 1
ATOM 799 N N . SER A 1 103 ? 0.558 6.772 -10.319 1.00 93.94 103 SER A N 1
ATOM 800 C CA . SER A 1 103 ? -0.623 6.255 -11.021 1.00 93.94 103 SER A CA 1
ATOM 801 C C . SER A 1 103 ? -1.532 5.450 -10.100 1.00 93.94 103 SER A C 1
ATOM 803 O O . SER A 1 103 ? -1.209 4.326 -9.719 1.00 93.94 103 SER A O 1
ATOM 805 N N . ALA A 1 104 ? -2.719 5.997 -9.821 1.00 92.62 104 ALA A N 1
ATOM 806 C CA . ALA A 1 104 ? -3.756 5.308 -9.056 1.00 92.62 104 ALA A CA 1
ATOM 807 C C . ALA A 1 104 ? -4.206 3.994 -9.714 1.00 92.62 104 ALA A C 1
ATOM 809 O O . ALA A 1 104 ? -4.397 3.007 -9.010 1.00 92.62 104 ALA A O 1
ATOM 810 N N . ASN A 1 105 ? -4.282 3.951 -11.051 1.00 92.12 105 ASN A N 1
ATOM 811 C CA . ASN A 1 105 ? -4.626 2.736 -11.794 1.00 92.12 105 ASN A CA 1
ATOM 812 C C . ASN A 1 105 ? -3.599 1.619 -11.542 1.00 92.12 105 ASN A C 1
ATOM 814 O O . ASN A 1 105 ? -3.949 0.526 -11.101 1.00 92.12 105 ASN A O 1
ATOM 818 N N . ARG A 1 106 ? -2.300 1.915 -11.713 1.00 94.75 106 ARG A N 1
ATOM 819 C CA . ARG A 1 106 ? -1.230 0.947 -11.414 1.00 94.75 106 ARG A CA 1
ATOM 820 C C . ARG A 1 106 ? -1.277 0.492 -9.962 1.00 94.75 106 ARG A C 1
ATOM 822 O O . ARG A 1 106 ? -1.117 -0.691 -9.691 1.00 94.75 106 ARG A O 1
ATOM 829 N N . ARG A 1 107 ? -1.520 1.424 -9.041 1.00 96.12 107 ARG A N 1
ATOM 830 C CA . ARG A 1 107 ? -1.641 1.139 -7.612 1.00 96.12 107 ARG A CA 1
ATOM 831 C C . ARG A 1 107 ? -2.770 0.153 -7.316 1.00 96.12 107 ARG A C 1
ATOM 833 O O . ARG A 1 107 ? -2.523 -0.852 -6.657 1.00 96.12 107 ARG A O 1
ATOM 840 N N . SER A 1 108 ? -3.957 0.406 -7.864 1.00 94.50 108 SER A N 1
ATOM 841 C CA . SER A 1 108 ? -5.115 -0.483 -7.760 1.00 94.50 108 SER A CA 1
ATOM 842 C C . SER A 1 108 ? -4.791 -1.871 -8.315 1.00 94.50 108 SER A C 1
ATOM 844 O O . SER A 1 108 ? -4.914 -2.852 -7.594 1.00 94.50 108 SER A O 1
ATOM 846 N N . ILE A 1 109 ? -4.233 -1.967 -9.526 1.00 94.12 109 ILE A N 1
ATOM 847 C CA . ILE A 1 109 ? -3.887 -3.250 -10.160 1.00 94.12 109 ILE A CA 1
ATOM 848 C C . ILE A 1 109 ? -2.912 -4.071 -9.315 1.00 94.12 109 ILE A C 1
ATOM 850 O O . ILE A 1 109 ? -3.121 -5.271 -9.124 1.00 94.12 109 ILE A O 1
ATOM 854 N N . VAL A 1 110 ? -1.848 -3.444 -8.803 1.00 96.75 110 VAL A N 1
ATOM 855 C CA . VAL A 1 110 ? -0.863 -4.141 -7.965 1.00 96.75 110 VAL A CA 1
ATOM 856 C C . VAL A 1 110 ? -1.513 -4.649 -6.681 1.00 96.75 110 VAL A C 1
ATOM 858 O O . VAL A 1 110 ? -1.325 -5.814 -6.332 1.00 96.75 110 VAL A O 1
ATOM 861 N N . LEU A 1 111 ? -2.305 -3.815 -6.001 1.00 97.19 111 LEU A N 1
ATOM 862 C CA . LEU A 1 111 ? -2.972 -4.191 -4.754 1.00 97.19 111 LEU A CA 1
ATOM 863 C C . LEU A 1 111 ? -4.055 -5.257 -4.978 1.00 97.19 111 LEU A C 1
ATOM 865 O O . LEU A 1 111 ? -4.130 -6.218 -4.216 1.00 97.19 111 LEU A O 1
ATOM 869 N N . THR A 1 112 ? -4.836 -5.164 -6.055 1.00 95.25 112 THR A N 1
ATOM 870 C CA . THR A 1 112 ? -5.816 -6.185 -6.443 1.00 95.25 112 THR A CA 1
ATOM 871 C C . THR A 1 112 ? -5.141 -7.512 -6.770 1.00 95.25 112 THR A C 1
ATOM 873 O O . THR A 1 112 ? -5.628 -8.551 -6.335 1.00 95.25 112 THR A O 1
ATOM 876 N N . LEU A 1 113 ? -4.011 -7.518 -7.484 1.00 95.81 113 LEU A N 1
ATOM 877 C CA . LEU A 1 113 ? -3.254 -8.747 -7.746 1.00 95.81 113 LEU A CA 1
ATOM 878 C C . LEU A 1 113 ? -2.726 -9.351 -6.440 1.00 95.81 113 LEU A C 1
ATOM 880 O O . LEU A 1 113 ? -2.916 -10.543 -6.191 1.00 95.81 113 LEU A O 1
ATOM 884 N N . ALA A 1 114 ? -2.103 -8.523 -5.599 1.00 97.00 114 ALA A N 1
ATOM 885 C CA . ALA A 1 114 ? -1.502 -8.935 -4.334 1.00 97.00 114 ALA A CA 1
ATOM 886 C C . ALA A 1 114 ? -2.543 -9.467 -3.333 1.00 97.00 114 ALA A C 1
ATOM 888 O O . ALA A 1 114 ? -2.286 -10.443 -2.627 1.00 97.00 114 ALA A O 1
ATOM 889 N N . GLY A 1 115 ? -3.724 -8.848 -3.286 1.00 95.62 115 GLY A N 1
ATOM 890 C CA . GLY A 1 115 ? -4.828 -9.241 -2.414 1.00 95.62 115 GLY A CA 1
ATOM 891 C C . GLY A 1 115 ? -5.719 -10.328 -3.004 1.00 95.62 115 GLY A C 1
ATOM 892 O O . GLY A 1 115 ? -6.277 -11.120 -2.256 1.00 95.62 115 GLY A O 1
ATOM 893 N N . GLY A 1 116 ? -5.855 -10.414 -4.325 1.00 94.06 116 GLY A N 1
ATOM 894 C CA . GLY A 1 116 ? -6.860 -11.244 -4.997 1.00 94.06 116 GLY A CA 1
ATOM 895 C C . GLY A 1 116 ? -6.413 -12.663 -5.343 1.00 94.06 116 GLY A C 1
ATOM 896 O O . GLY A 1 116 ? -7.257 -13.549 -5.449 1.00 94.06 116 GLY A O 1
ATOM 897 N N . SER A 1 117 ? -5.109 -12.919 -5.504 1.00 95.00 117 SER A N 1
ATOM 898 C CA . SER A 1 117 ? -4.615 -14.257 -5.856 1.00 95.00 117 SER A CA 1
ATOM 899 C C . SER A 1 117 ? -3.211 -14.526 -5.330 1.00 95.00 117 SER A C 1
ATOM 901 O O . SER A 1 117 ? -2.225 -13.982 -5.827 1.00 95.00 117 SER A O 1
ATOM 903 N N . GLN A 1 118 ? -3.110 -15.458 -4.378 1.00 95.62 118 GLN A N 1
ATOM 904 C CA . GLN A 1 118 ? -1.816 -15.900 -3.856 1.00 95.62 118 GLN A CA 1
ATOM 905 C C . GLN A 1 118 ? -0.940 -16.516 -4.955 1.00 95.62 118 GLN A C 1
ATOM 907 O O . GLN A 1 118 ? 0.253 -16.238 -5.017 1.00 95.62 118 GLN A O 1
ATOM 912 N N . PHE A 1 119 ? -1.535 -17.277 -5.880 1.00 97.00 119 PHE A N 1
ATOM 913 C CA . PHE A 1 119 ? -0.812 -17.852 -7.013 1.00 97.00 119 PHE A CA 1
ATOM 914 C C . PHE A 1 119 ? -0.181 -16.774 -7.908 1.00 97.00 119 PHE A C 1
ATOM 916 O O . PHE A 1 119 ? 0.979 -16.907 -8.303 1.00 97.00 119 PHE A O 1
ATOM 923 N N . LEU A 1 120 ? -0.910 -15.692 -8.216 1.00 96.00 120 LEU A N 1
ATOM 924 C CA . LEU A 1 120 ? -0.366 -14.591 -9.020 1.00 96.00 120 LEU A CA 1
ATOM 925 C C . LEU A 1 120 ? 0.717 -13.828 -8.259 1.00 96.00 120 LEU A C 1
ATOM 927 O O . LEU A 1 120 ? 1.767 -13.552 -8.836 1.00 96.00 120 LEU A O 1
ATOM 931 N N . ALA A 1 121 ? 0.505 -13.550 -6.970 1.00 97.06 121 ALA A N 1
ATOM 932 C CA . ALA A 1 121 ? 1.510 -12.911 -6.129 1.00 97.06 121 ALA A CA 1
ATOM 933 C C . ALA A 1 121 ? 2.807 -13.742 -6.066 1.00 97.06 121 ALA A C 1
ATOM 935 O O . ALA A 1 121 ? 3.894 -13.208 -6.275 1.00 97.06 121 ALA A O 1
ATOM 936 N N . ASP A 1 122 ? 2.706 -15.062 -5.878 1.00 97.69 122 ASP A N 1
ATOM 937 C CA . ASP A 1 122 ? 3.854 -15.981 -5.879 1.00 97.69 122 ASP A CA 1
ATOM 938 C C . ASP A 1 122 ? 4.537 -16.098 -7.237 1.00 97.69 122 ASP A C 1
ATOM 940 O O . ASP A 1 122 ? 5.745 -16.327 -7.320 1.00 97.69 122 ASP A O 1
ATOM 944 N N . THR A 1 123 ? 3.774 -15.962 -8.316 1.00 97.12 123 THR A N 1
ATOM 945 C CA . THR A 1 123 ? 4.317 -15.965 -9.673 1.00 97.12 123 THR A CA 1
ATOM 946 C C . THR A 1 123 ? 5.092 -14.678 -9.944 1.00 97.12 123 THR A C 1
ATOM 948 O O . THR A 1 123 ? 6.222 -14.748 -10.416 1.00 97.12 123 THR A O 1
ATOM 951 N N . VAL A 1 124 ? 4.537 -13.516 -9.586 1.00 96.56 124 VAL A N 1
ATOM 952 C CA . VAL A 1 124 ? 5.207 -12.214 -9.720 1.00 96.56 124 VAL A CA 1
ATOM 953 C C . VAL A 1 124 ? 6.448 -12.130 -8.838 1.00 96.56 124 VAL A C 1
ATOM 955 O O . VAL A 1 124 ? 7.476 -11.655 -9.298 1.00 96.56 124 VAL A O 1
ATOM 958 N N . HIS A 1 125 ? 6.389 -12.621 -7.603 1.00 95.75 125 HIS A N 1
ATOM 959 C CA . HIS A 1 125 ? 7.550 -12.639 -6.717 1.00 95.75 125 HIS A CA 1
ATOM 960 C C . HIS A 1 125 ? 8.708 -13.478 -7.286 1.00 95.75 125 HIS A C 1
ATOM 962 O O . HIS A 1 125 ? 9.859 -13.058 -7.243 1.00 95.75 125 HIS A O 1
ATOM 968 N N . ARG A 1 126 ? 8.414 -14.653 -7.866 1.00 95.81 126 ARG A N 1
ATOM 969 C CA . ARG A 1 126 ? 9.434 -15.501 -8.516 1.00 95.81 126 ARG A CA 1
ATOM 970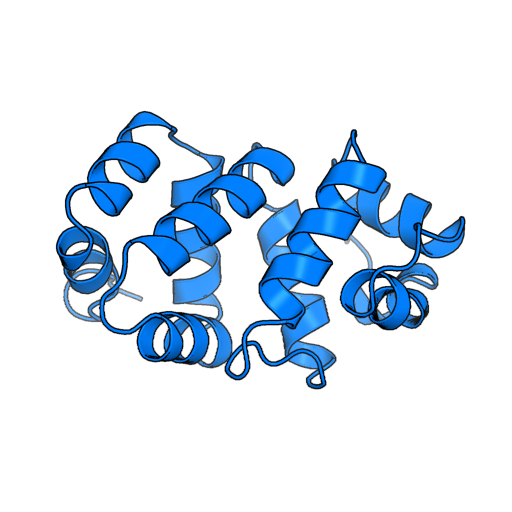 C C . ARG A 1 126 ? 9.907 -14.951 -9.861 1.00 95.81 126 ARG A C 1
ATOM 972 O O . ARG A 1 126 ? 11.026 -15.237 -10.279 1.00 95.81 126 ARG A O 1
ATOM 979 N N . HIS A 1 127 ? 9.060 -14.182 -10.542 1.00 96.06 127 HIS A N 1
ATOM 980 C CA . HIS A 1 127 ? 9.334 -13.603 -11.854 1.00 96.06 127 HIS A CA 1
ATOM 981 C C . HIS A 1 127 ? 8.940 -12.111 -11.895 1.00 96.06 127 HIS A C 1
ATOM 983 O O . HIS A 1 127 ? 7.945 -11.758 -12.540 1.00 96.06 127 HIS A O 1
ATOM 989 N N . PRO A 1 128 ? 9.721 -11.206 -11.260 1.00 93.62 128 PRO A N 1
ATOM 990 C CA . PRO A 1 128 ? 9.349 -9.792 -11.094 1.00 93.62 128 PRO A CA 1
ATOM 991 C C . PRO A 1 128 ? 9.052 -9.041 -12.400 1.00 93.62 128 PRO A C 1
ATOM 993 O O . PRO A 1 128 ? 8.218 -8.130 -12.417 1.00 93.62 128 PRO A O 1
ATOM 996 N N . ALA A 1 129 ? 9.670 -9.471 -13.507 1.00 92.31 129 ALA A N 1
ATOM 997 C CA . ALA A 1 129 ? 9.461 -8.922 -14.846 1.00 92.31 129 ALA A CA 1
ATOM 998 C C . ALA A 1 129 ? 8.017 -9.074 -15.365 1.00 92.31 129 ALA A C 1
ATOM 1000 O O . ALA A 1 129 ? 7.594 -8.320 -16.242 1.00 92.31 129 ALA A O 1
ATOM 1001 N N . TYR A 1 130 ? 7.236 -10.025 -14.839 1.00 94.38 130 TYR A N 1
ATOM 1002 C CA . TYR A 1 130 ? 5.828 -10.179 -15.219 1.00 94.38 130 TYR A CA 1
ATOM 1003 C C . TYR A 1 130 ? 4.970 -9.021 -14.724 1.00 94.38 130 TYR A C 1
ATOM 1005 O O . TYR A 1 130 ? 4.064 -8.589 -15.436 1.00 94.38 130 TYR A O 1
ATOM 1013 N N . LEU A 1 131 ? 5.286 -8.467 -13.550 1.00 94.19 131 LEU A N 1
ATOM 1014 C CA . LEU A 1 131 ? 4.611 -7.263 -13.082 1.00 94.19 131 LEU A CA 1
ATOM 1015 C C . LEU A 1 131 ? 4.985 -6.058 -13.942 1.00 94.19 131 LEU A C 1
ATOM 1017 O O . LEU A 1 131 ? 4.116 -5.273 -14.302 1.00 94.19 131 LEU A O 1
ATOM 1021 N N . ASP A 1 132 ? 6.250 -5.947 -14.346 1.00 91.56 132 ASP A N 1
ATOM 1022 C CA . ASP A 1 132 ? 6.683 -4.874 -15.245 1.00 91.56 132 ASP A CA 1
ATOM 1023 C C . ASP A 1 132 ? 5.974 -4.938 -16.589 1.00 91.56 132 ASP A C 1
ATOM 1025 O O . ASP A 1 132 ? 5.571 -3.906 -17.115 1.00 91.56 132 ASP A O 1
ATOM 1029 N N . TRP A 1 133 ? 5.806 -6.142 -17.140 1.00 91.25 133 TRP A N 1
ATOM 1030 C CA . TRP A 1 133 ? 5.017 -6.366 -18.347 1.00 91.25 133 TRP A CA 1
ATOM 1031 C C . TRP A 1 133 ? 3.545 -5.986 -18.153 1.00 91.25 133 TRP A C 1
ATOM 1033 O O . TRP A 1 133 ? 2.986 -5.304 -19.017 1.00 91.25 133 TRP A O 1
ATOM 1043 N N . LEU A 1 134 ? 2.942 -6.370 -17.022 1.00 90.44 134 LEU A N 1
ATOM 1044 C CA . LEU A 1 134 ? 1.559 -6.033 -16.693 1.00 90.44 134 LEU A CA 1
ATOM 1045 C C . LEU A 1 134 ? 1.362 -4.517 -16.606 1.00 90.44 134 LEU A C 1
ATOM 1047 O O . LEU A 1 134 ? 0.396 -4.008 -17.147 1.00 90.44 134 LEU A O 1
ATOM 1051 N N . LEU A 1 135 ? 2.290 -3.777 -15.997 1.00 90.56 135 LEU A N 1
ATOM 1052 C CA . LEU A 1 135 ? 2.157 -2.331 -15.775 1.00 90.56 135 LEU A CA 1
ATOM 1053 C C . LEU A 1 135 ? 2.444 -1.460 -17.016 1.00 90.56 135 LEU A C 1
ATOM 1055 O O . LEU A 1 135 ? 2.386 -0.222 -16.938 1.00 90.56 135 LEU A O 1
ATOM 1059 N N . ARG A 1 136 ? 2.756 -2.063 -18.172 1.00 87.12 136 ARG A N 1
ATOM 1060 C CA . ARG A 1 136 ? 2.955 -1.320 -19.426 1.00 87.12 136 ARG A CA 1
ATOM 1061 C C . ARG A 1 136 ? 1.618 -0.776 -19.947 1.00 87.12 136 ARG A C 1
ATOM 1063 O O . ARG A 1 136 ? 0.651 -1.532 -20.002 1.00 87.12 136 ARG A O 1
ATOM 1070 N N . PRO A 1 137 ? 1.582 0.470 -20.460 1.00 74.88 137 PRO A N 1
ATOM 1071 C CA . PRO A 1 137 ? 0.374 1.040 -21.070 1.00 74.88 137 PRO A CA 1
ATOM 1072 C C . PRO A 1 137 ? -0.180 0.221 -22.248 1.00 74.88 137 PRO A C 1
ATOM 1074 O O . PRO A 1 137 ? -1.361 0.257 -22.541 1.00 74.88 137 PRO A O 1
ATOM 1077 N N . ALA A 1 138 ? 0.669 -0.533 -22.952 1.00 73.50 138 ALA A N 1
ATOM 1078 C CA . ALA A 1 138 ? 0.213 -1.391 -24.048 1.00 73.50 138 ALA A CA 1
ATOM 1079 C C . ALA A 1 138 ? -0.550 -2.638 -23.562 1.00 73.50 138 ALA A C 1
ATOM 1081 O O . ALA A 1 138 ? -1.332 -3.208 -24.321 1.00 73.50 138 ALA A O 1
ATOM 1082 N N . THR A 1 139 ? -0.303 -3.068 -22.322 1.00 74.44 139 THR A N 1
ATOM 1083 C CA . THR A 1 139 ? -0.926 -4.247 -21.705 1.00 74.44 139 THR A CA 1
ATOM 1084 C C . THR A 1 139 ? -2.197 -3.856 -20.950 1.00 74.44 139 THR A C 1
ATOM 1086 O O . THR A 1 139 ? -3.189 -4.579 -20.992 1.00 74.44 139 THR A O 1
ATOM 1089 N N . LEU A 1 140 ? -2.183 -2.691 -20.301 1.00 65.31 140 LEU A N 1
ATOM 1090 C CA . LEU A 1 140 ? -3.334 -2.098 -19.627 1.00 65.31 140 LEU A CA 1
ATOM 1091 C C . LEU A 1 140 ? -3.940 -1.030 -20.531 1.00 65.31 140 LEU A C 1
ATOM 1093 O O . LEU A 1 140 ? -3.419 0.078 -20.602 1.00 65.31 140 LEU A O 1
ATOM 1097 N N . ARG A 1 141 ? -5.022 -1.365 -21.238 1.00 55.59 141 ARG A N 1
ATOM 1098 C CA . ARG A 1 141 ? -5.831 -0.342 -21.909 1.00 55.59 141 ARG A CA 1
ATOM 1099 C C . ARG A 1 141 ? -6.619 0.420 -20.843 1.00 55.59 141 ARG A C 1
ATOM 1101 O O . ARG A 1 141 ? -7.350 -0.220 -20.089 1.00 55.59 141 ARG A O 1
ATOM 1108 N N . ASP A 1 142 ? -6.409 1.733 -20.790 1.00 54.47 142 ASP A N 1
ATOM 1109 C CA . ASP A 1 142 ? -7.220 2.681 -20.014 1.00 54.47 142 ASP A CA 1
ATOM 1110 C C . ASP A 1 142 ? -8.674 2.721 -20.519 1.00 54.47 142 ASP A C 1
ATOM 1112 O O . ASP A 1 142 ? -8.881 2.598 -21.754 1.00 54.47 142 ASP A O 1
#

Secondary structure (DSSP, 8-state):
-PPPGGGSGGGGGHHHHHTTPPPPHHHHHHHHHTT-S-HHHHHHHHHHHHHSTTS-TT-HHHHHHHHHHHHTSSSHHHHHHHHHHHHHT-S-HHHHHHHHHH-HHHHHHHHHHHHH-HHHHHHHHH-THHHHHHTSTTTS--